Protein AF-A0A842MY62-F1 (afdb_monomer)

Secondary structure (DSSP, 8-state):
--HHHHHHHHHHHHHHHHHTT---HHHHHHHHHHHHHHHHHHHHHHHHHHHHHHSBPPHHHHHHHHHTT----TT-BHHHHHHHHHHHHHHHTT-

pLDDT: mean 88.16, std 9.69, range [46.19, 97.31]

Structure (mmCIF, N/CA/C/O backbone):
data_AF-A0A842MY62-F1
#
_entry.id   AF-A0A842MY62-F1
#
loop_
_atom_site.group_PDB
_atom_site.id
_atom_site.type_symbol
_atom_site.label_atom_id
_atom_site.label_alt_id
_atom_site.label_comp_id
_atom_site.label_asy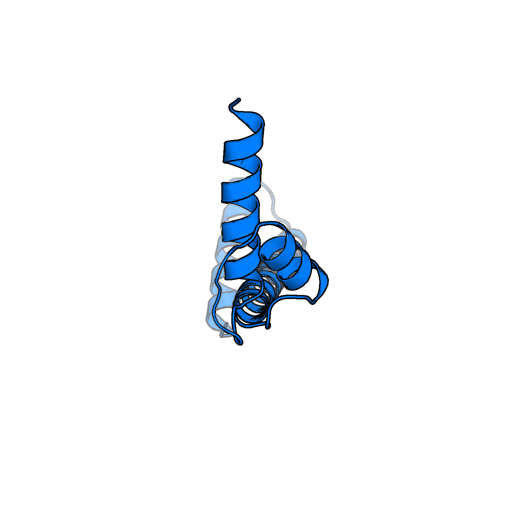m_id
_atom_site.label_entity_id
_atom_site.label_seq_id
_atom_site.pdbx_PDB_ins_code
_atom_site.Cartn_x
_atom_site.Cartn_y
_atom_site.Cartn_z
_atom_site.occupancy
_atom_site.B_iso_or_equiv
_atom_site.auth_seq_id
_atom_site.auth_comp_id
_atom_site.auth_asym_id
_atom_site.auth_atom_id
_atom_site.pdbx_PD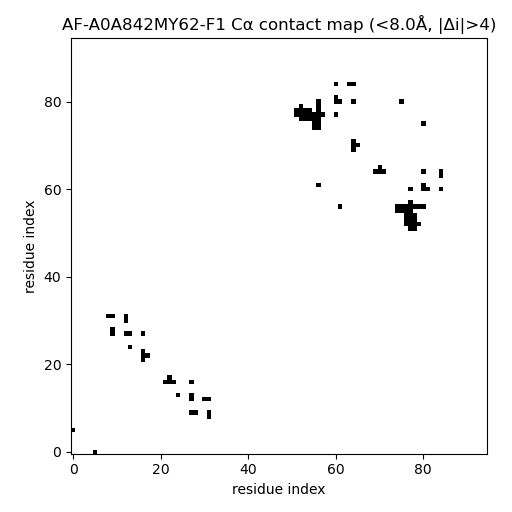B_model_num
ATOM 1 N N . MET A 1 1 ? 13.006 -9.261 0.052 1.00 69.69 1 MET A N 1
ATOM 2 C CA . MET A 1 1 ? 13.492 -9.715 -1.264 1.00 69.69 1 MET A CA 1
ATOM 3 C C . MET A 1 1 ? 14.990 -9.917 -1.212 1.00 69.69 1 MET A C 1
ATOM 5 O O . MET A 1 1 ? 15.672 -9.119 -0.571 1.00 69.69 1 MET A O 1
ATOM 9 N N . ARG A 1 2 ? 15.484 -10.959 -1.878 1.00 87.31 2 ARG A N 1
ATOM 10 C CA . ARG A 1 2 ? 16.924 -11.181 -2.075 1.00 87.31 2 ARG A CA 1
ATOM 11 C C . ARG A 1 2 ? 17.419 -10.417 -3.306 1.00 87.31 2 ARG A C 1
ATOM 13 O O . ARG A 1 2 ? 16.616 -9.971 -4.126 1.00 87.31 2 ARG A O 1
ATOM 20 N N . ILE A 1 3 ? 18.733 -10.243 -3.438 1.00 91.56 3 ILE A N 1
ATOM 21 C CA . ILE A 1 3 ? 19.328 -9.472 -4.542 1.00 91.56 3 ILE A CA 1
ATOM 22 C C . ILE A 1 3 ? 18.972 -10.057 -5.918 1.00 91.56 3 ILE A C 1
ATOM 24 O O . ILE A 1 3 ? 18.736 -9.309 -6.865 1.00 91.56 3 ILE A O 1
ATOM 28 N N . GLU A 1 4 ? 18.836 -11.378 -6.018 1.00 94.50 4 GLU A N 1
ATOM 29 C CA . GLU A 1 4 ? 18.498 -12.087 -7.254 1.00 94.50 4 GLU A CA 1
ATOM 30 C C . GLU A 1 4 ? 17.110 -11.695 -7.776 1.00 94.50 4 GLU A C 1
ATOM 32 O O . GLU A 1 4 ? 16.911 -11.561 -8.983 1.00 94.50 4 GLU A O 1
ATOM 37 N N . GLU A 1 5 ? 16.159 -11.450 -6.872 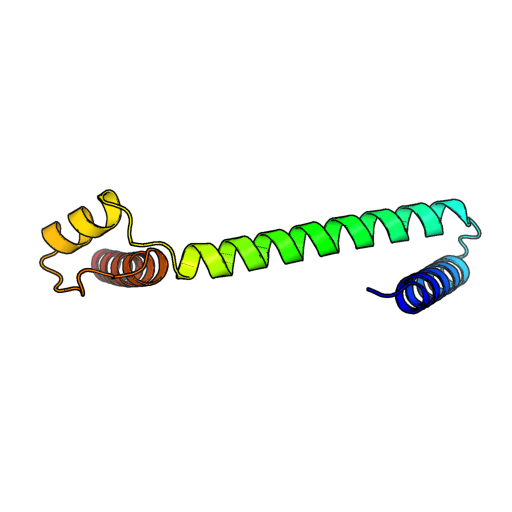1.00 92.62 5 GLU A N 1
ATOM 38 C CA . GLU A 1 5 ? 14.796 -11.046 -7.223 1.00 92.62 5 GLU A CA 1
ATOM 39 C C . GLU A 1 5 ? 14.780 -9.617 -7.781 1.00 92.62 5 GLU A C 1
ATOM 41 O O . GLU A 1 5 ? 14.105 -9.347 -8.772 1.00 92.62 5 GLU A O 1
ATOM 46 N N . TYR A 1 6 ? 15.584 -8.709 -7.216 1.00 91.94 6 TYR A N 1
ATOM 47 C CA . TYR A 1 6 ? 15.743 -7.354 -7.757 1.00 91.94 6 TYR A CA 1
ATOM 48 C C . TYR A 1 6 ? 16.368 -7.362 -9.154 1.00 91.94 6 TYR A C 1
ATOM 50 O O . TYR A 1 6 ? 15.917 -6.631 -10.035 1.00 91.94 6 TYR A O 1
ATOM 58 N N . VAL A 1 7 ? 17.377 -8.209 -9.374 1.00 94.56 7 VAL A N 1
ATOM 59 C CA . VAL A 1 7 ? 18.015 -8.365 -10.688 1.00 94.56 7 VAL A CA 1
ATOM 60 C C . VAL A 1 7 ? 17.033 -8.933 -11.714 1.00 94.56 7 VAL A C 1
ATOM 62 O O . VAL A 1 7 ? 17.008 -8.465 -12.852 1.00 94.56 7 VAL A O 1
ATOM 65 N N . ALA A 1 8 ? 16.202 -9.905 -11.329 1.00 95.75 8 ALA A N 1
ATOM 66 C CA . ALA A 1 8 ? 15.177 -10.462 -12.209 1.00 95.75 8 ALA A CA 1
ATOM 67 C C . ALA A 1 8 ? 14.139 -9.405 -12.623 1.00 95.75 8 ALA A C 1
ATOM 69 O O . ALA A 1 8 ? 13.872 -9.246 -13.814 1.00 95.75 8 ALA A O 1
ATOM 70 N N . VAL A 1 9 ? 13.625 -8.624 -11.665 1.00 95.50 9 VAL A N 1
ATOM 71 C CA . VAL A 1 9 ? 12.676 -7.531 -11.946 1.00 95.50 9 VAL A CA 1
ATOM 72 C C . VAL A 1 9 ? 13.316 -6.471 -12.844 1.00 95.50 9 VAL A C 1
ATOM 74 O O . VAL A 1 9 ? 12.708 -6.042 -13.821 1.00 95.50 9 VAL A O 1
ATOM 77 N N . TYR A 1 10 ? 14.566 -6.087 -12.578 1.00 95.25 10 TYR A N 1
ATOM 78 C CA . TYR A 1 10 ? 15.296 -5.133 -13.415 1.00 95.25 10 TYR A CA 1
ATOM 79 C C . TYR A 1 10 ? 15.431 -5.607 -14.871 1.00 95.25 10 TYR A C 1
ATOM 81 O O . TYR A 1 10 ? 15.182 -4.834 -15.797 1.00 95.25 10 TYR A O 1
ATOM 89 N N . ARG A 1 11 ? 15.767 -6.887 -15.089 1.00 95.25 11 ARG A N 1
ATOM 90 C CA . ARG A 1 11 ? 15.829 -7.482 -16.437 1.00 95.25 11 ARG A CA 1
ATOM 91 C C . ARG A 1 11 ? 14.476 -7.420 -17.140 1.00 95.25 11 ARG A C 1
ATOM 93 O O . ARG A 1 11 ? 14.413 -7.002 -18.291 1.00 95.25 11 ARG A O 1
ATOM 100 N N . GLN A 1 12 ? 13.398 -7.750 -16.433 1.00 96.69 12 GLN A N 1
ATOM 101 C CA . GLN A 1 12 ? 12.045 -7.687 -16.983 1.00 96.69 12 GLN A CA 1
ATOM 102 C C . GLN A 1 12 ? 11.639 -6.256 -17.376 1.00 96.69 12 GLN A C 1
ATOM 104 O O . GLN A 1 12 ? 11.030 -6.054 -18.430 1.00 96.69 12 GLN A O 1
ATOM 109 N N . ILE A 1 13 ? 12.001 -5.253 -16.569 1.00 96.75 13 ILE A N 1
ATOM 110 C CA . ILE A 1 13 ? 11.768 -3.839 -16.896 1.00 96.75 13 ILE A CA 1
ATOM 111 C C . ILE A 1 13 ? 12.534 -3.460 -18.165 1.00 96.75 13 ILE A C 1
ATOM 113 O O . ILE A 1 13 ? 11.941 -2.901 -19.086 1.00 96.75 13 ILE A O 1
ATOM 117 N N . LEU A 1 14 ? 13.825 -3.800 -18.243 1.00 95.62 14 LEU A N 1
ATOM 118 C CA . LEU A 1 14 ? 14.647 -3.514 -19.420 1.00 95.62 14 LEU A CA 1
ATOM 119 C C . LEU A 1 14 ? 14.061 -4.129 -20.691 1.00 95.62 14 LEU A C 1
ATOM 121 O O . LEU A 1 14 ? 13.931 -3.434 -21.695 1.00 95.62 14 LEU A O 1
ATOM 125 N N . GLU A 1 15 ? 13.667 -5.400 -20.651 1.00 95.44 15 GLU A N 1
ATOM 126 C CA . GLU A 1 15 ? 13.036 -6.064 -21.794 1.00 95.44 15 GLU A CA 1
ATOM 127 C C . GLU A 1 15 ? 11.730 -5.378 -22.206 1.00 95.44 15 GLU A C 1
ATOM 129 O O . GLU A 1 15 ? 11.450 -5.231 -23.396 1.00 95.44 15 GLU A O 1
ATOM 134 N N . THR A 1 16 ? 10.931 -4.936 -21.234 1.00 97.31 16 THR A N 1
ATOM 135 C CA . THR A 1 16 ? 9.656 -4.253 -21.490 1.00 97.31 16 THR A CA 1
ATOM 136 C C . THR A 1 16 ? 9.880 -2.902 -22.167 1.00 97.31 16 THR A C 1
ATOM 138 O O . THR A 1 16 ? 9.243 -2.606 -23.178 1.00 97.31 16 THR A O 1
ATOM 141 N N . LEU A 1 17 ? 10.830 -2.110 -21.664 1.00 96.19 17 LEU A N 1
ATOM 142 C CA . LEU A 1 17 ? 11.214 -0.834 -22.269 1.00 96.19 17 LEU A CA 1
ATOM 143 C C . LEU A 1 17 ? 11.763 -1.027 -23.685 1.00 96.19 17 LEU A C 1
ATOM 145 O O . LEU A 1 17 ? 11.346 -0.326 -24.606 1.00 96.19 17 LEU A O 1
ATOM 149 N N . GLN A 1 18 ? 12.625 -2.028 -23.887 1.00 94.75 18 GLN A N 1
ATOM 150 C CA . GLN A 1 18 ? 13.182 -2.343 -25.203 1.00 94.75 18 GLN A CA 1
ATOM 151 C C . GLN A 1 18 ? 12.096 -2.696 -26.224 1.00 94.75 18 GLN A C 1
ATOM 153 O O . GLN A 1 18 ? 12.152 -2.209 -27.354 1.00 94.75 18 GLN A O 1
ATOM 158 N N . ARG A 1 19 ? 11.088 -3.492 -25.837 1.00 96.25 19 ARG A N 1
ATOM 159 C CA . ARG A 1 19 ? 9.928 -3.801 -26.697 1.00 96.25 19 ARG A CA 1
ATOM 160 C C . ARG A 1 19 ? 9.098 -2.559 -27.024 1.00 96.25 19 ARG A C 1
ATOM 162 O O . ARG A 1 19 ? 8.545 -2.479 -28.114 1.00 96.25 19 ARG A O 1
ATOM 169 N N . ALA A 1 20 ? 9.051 -1.587 -26.116 1.00 95.88 20 ALA A N 1
ATOM 170 C CA . ALA A 1 20 ? 8.414 -0.289 -26.335 1.00 95.88 20 ALA A CA 1
ATOM 171 C C . ALA A 1 20 ? 9.283 0.699 -27.144 1.00 95.88 20 ALA A C 1
ATOM 173 O O . ALA A 1 20 ? 8.895 1.849 -27.328 1.00 95.88 20 ALA A O 1
ATOM 174 N N . GLY A 1 21 ? 10.464 0.282 -27.620 1.00 95.88 21 GLY A N 1
ATOM 175 C CA . GLY A 1 21 ? 11.396 1.146 -28.350 1.00 95.88 21 GLY A CA 1
ATOM 176 C C . GLY A 1 21 ? 12.188 2.112 -27.462 1.00 95.88 21 GLY A C 1
ATOM 177 O O . GLY A 1 21 ? 12.935 2.941 -27.975 1.00 95.88 21 GLY A O 1
ATOM 178 N N . ILE A 1 22 ? 12.072 1.994 -26.138 1.00 93.94 22 ILE A N 1
ATOM 179 C CA . ILE A 1 22 ? 12.763 2.837 -25.163 1.00 93.94 22 ILE A CA 1
ATOM 180 C C . ILE A 1 22 ? 14.070 2.147 -24.771 1.00 93.94 22 ILE A C 1
ATOM 182 O O . ILE A 1 22 ? 14.079 1.052 -24.209 1.00 93.94 22 ILE A O 1
ATOM 186 N N . ARG A 1 23 ? 15.201 2.790 -25.064 1.00 88.56 23 ARG A N 1
ATOM 187 C CA . ARG A 1 23 ? 16.543 2.286 -24.728 1.00 88.56 23 ARG A CA 1
ATOM 188 C C . ARG A 1 23 ? 17.227 3.212 -23.735 1.00 88.56 23 ARG A C 1
ATOM 190 O O . ARG A 1 23 ? 18.257 3.802 -24.036 1.00 88.56 23 ARG A O 1
ATOM 197 N N . ASP A 1 24 ? 16.620 3.323 -22.562 1.00 88.50 24 ASP A N 1
ATOM 198 C CA . ASP A 1 24 ? 17.130 4.133 -21.464 1.00 88.50 24 ASP A CA 1
ATOM 199 C C . ASP A 1 24 ? 17.287 3.277 -20.191 1.00 88.50 24 ASP A C 1
ATOM 201 O O . ASP A 1 24 ? 16.292 2.933 -19.543 1.00 88.50 24 ASP A O 1
ATOM 205 N N . PRO A 1 25 ? 18.524 2.892 -19.829 1.00 86.56 25 PRO A N 1
ATOM 206 C CA . PRO A 1 25 ? 18.801 2.177 -18.585 1.00 86.56 25 PRO A CA 1
ATOM 207 C C . PRO A 1 25 ? 18.425 2.972 -17.327 1.00 86.56 25 PRO A C 1
ATOM 209 O O . PRO A 1 25 ? 18.103 2.372 -16.300 1.00 86.56 25 PRO A O 1
ATOM 212 N N . GLU A 1 26 ? 18.431 4.305 -17.392 1.00 93.00 26 GLU A N 1
ATOM 213 C CA . GLU A 1 26 ? 18.076 5.150 -16.254 1.00 93.00 26 GLU A CA 1
ATOM 214 C C . GLU A 1 26 ? 16.572 5.082 -15.975 1.00 93.00 26 GLU A C 1
ATOM 216 O O . GLU A 1 26 ? 16.163 4.916 -14.823 1.00 93.00 26 GLU A 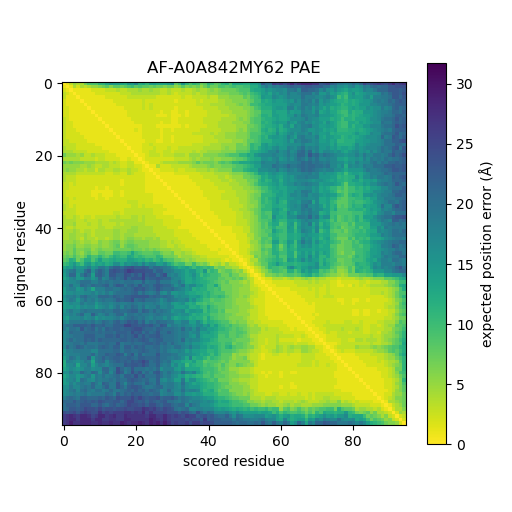O 1
ATOM 221 N N . ALA A 1 27 ? 15.744 5.060 -17.024 1.00 92.94 27 ALA A N 1
ATOM 222 C CA . ALA A 1 27 ? 14.315 4.784 -16.897 1.00 92.94 27 ALA A CA 1
ATOM 223 C C . ALA A 1 27 ? 14.054 3.437 -16.198 1.00 92.94 27 ALA A C 1
ATOM 225 O O . ALA A 1 27 ? 13.194 3.350 -15.320 1.00 92.94 27 ALA A O 1
ATOM 226 N N . ALA A 1 28 ? 14.834 2.394 -16.510 1.00 92.94 28 ALA A N 1
ATOM 227 C CA . ALA A 1 28 ? 14.701 1.096 -15.846 1.00 92.94 28 ALA A CA 1
ATOM 228 C C . ALA A 1 28 ? 15.038 1.161 -14.347 1.00 92.94 28 ALA A C 1
ATOM 230 O O . ALA A 1 28 ? 14.337 0.565 -13.523 1.00 92.94 28 ALA A O 1
ATOM 231 N N . ARG A 1 29 ? 16.085 1.913 -13.980 1.00 94.56 29 ARG A N 1
ATOM 232 C CA . ARG A 1 29 ? 16.475 2.146 -12.582 1.00 94.56 29 ARG A CA 1
ATOM 233 C C . ARG A 1 29 ? 15.376 2.875 -11.809 1.00 94.56 29 ARG A C 1
ATOM 235 O O . ARG A 1 29 ? 15.050 2.459 -10.697 1.00 94.56 29 ARG A O 1
ATOM 242 N N . VAL A 1 30 ? 14.799 3.927 -12.390 1.00 97.12 30 VAL A N 1
ATOM 243 C CA . VAL A 1 30 ? 13.715 4.711 -11.775 1.00 97.12 30 VAL A CA 1
ATOM 244 C C . VAL A 1 30 ? 12.472 3.848 -11.566 1.00 97.12 30 VAL A C 1
ATOM 246 O O . VAL A 1 30 ? 11.953 3.794 -10.455 1.00 97.12 30 VAL A O 1
ATOM 249 N N . ILE A 1 31 ? 12.042 3.095 -12.583 1.00 96.38 31 ILE A N 1
ATOM 250 C CA . ILE A 1 31 ? 10.882 2.197 -12.467 1.00 96.38 31 ILE A CA 1
ATOM 251 C C . ILE A 1 31 ? 11.101 1.165 -11.355 1.00 96.38 31 ILE A C 1
ATOM 253 O O . ILE A 1 31 ? 10.210 0.944 -10.537 1.00 96.38 31 ILE A O 1
ATOM 257 N N . LEU A 1 32 ? 12.295 0.567 -11.269 1.00 95.44 32 LEU A N 1
ATOM 258 C CA . LEU A 1 32 ? 12.612 -0.383 -10.200 1.00 95.44 32 LEU A CA 1
ATOM 259 C C . LEU A 1 32 ? 12.513 0.261 -8.807 1.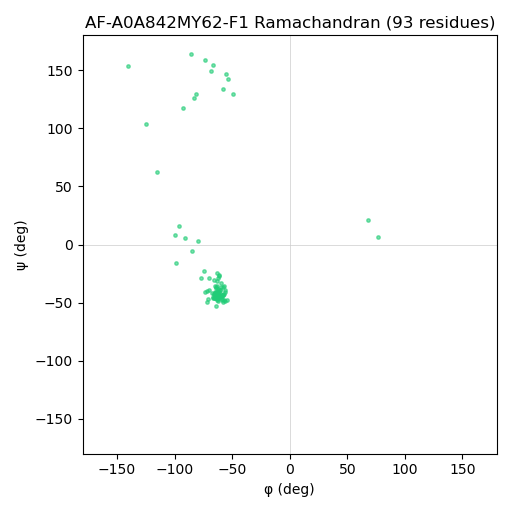00 95.44 32 LEU A C 1
ATOM 261 O O . LEU A 1 32 ? 12.039 -0.373 -7.861 1.00 95.44 32 LEU A O 1
ATOM 265 N N . GLN A 1 33 ? 12.957 1.512 -8.668 1.00 95.00 33 GLN A N 1
ATOM 266 C CA . GLN A 1 33 ? 12.864 2.251 -7.410 1.00 95.00 33 GLN A CA 1
ATOM 267 C C . GLN A 1 33 ? 11.416 2.546 -7.019 1.00 95.00 33 GLN A C 1
ATOM 269 O O . GLN A 1 33 ? 11.069 2.327 -5.856 1.00 95.00 33 GLN A O 1
ATOM 274 N N . GLU A 1 34 ? 10.583 2.995 -7.959 1.00 96.50 34 GLU A N 1
ATOM 275 C CA . GLU A 1 34 ? 9.163 3.265 -7.708 1.00 96.50 34 GLU A CA 1
ATOM 276 C C . GLU A 1 34 ? 8.404 1.983 -7.351 1.00 96.50 34 GLU A C 1
ATOM 278 O O . GLU A 1 34 ? 7.766 1.938 -6.303 1.00 96.50 34 GLU A O 1
ATOM 283 N N . LEU A 1 35 ? 8.601 0.884 -8.091 1.00 94.38 35 LEU A N 1
ATOM 284 C CA . LEU A 1 35 ? 8.029 -0.423 -7.731 1.00 94.38 35 LEU A CA 1
ATOM 285 C C . LEU A 1 35 ? 8.449 -0.866 -6.321 1.00 94.38 35 LEU A C 1
ATOM 287 O O . LEU A 1 35 ? 7.652 -1.410 -5.554 1.00 94.38 35 LEU A O 1
ATOM 291 N N . GLY A 1 36 ? 9.705 -0.611 -5.946 1.00 92.31 36 GLY A N 1
ATOM 292 C CA . GLY A 1 36 ? 10.197 -0.874 -4.598 1.00 92.31 36 GLY A CA 1
ATOM 293 C C . GLY A 1 36 ? 9.526 -0.013 -3.520 1.00 92.31 36 GLY A C 1
ATOM 294 O O . GLY A 1 36 ? 9.322 -0.498 -2.405 1.00 92.31 36 GLY A O 1
ATOM 295 N N . LYS A 1 37 ? 9.191 1.249 -3.820 1.00 92.56 37 LYS A N 1
ATOM 296 C CA . LYS A 1 37 ? 8.452 2.143 -2.913 1.00 92.56 37 LYS A CA 1
ATOM 297 C C . LYS A 1 37 ? 7.000 1.703 -2.773 1.00 92.56 37 LYS A C 1
ATOM 299 O O . LYS A 1 37 ? 6.548 1.564 -1.639 1.00 92.56 37 LYS A O 1
ATOM 304 N N . ASP A 1 38 ? 6.329 1.415 -3.882 1.00 92.81 38 ASP A N 1
ATOM 305 C CA . ASP A 1 38 ? 4.935 0.970 -3.901 1.00 92.81 38 ASP A CA 1
ATOM 306 C C . ASP A 1 38 ? 4.762 -0.320 -3.106 1.00 92.81 38 ASP A C 1
ATOM 308 O O . ASP A 1 38 ? 3.897 -0.407 -2.235 1.00 92.81 38 ASP A O 1
ATOM 312 N N . ARG A 1 39 ? 5.662 -1.290 -3.310 1.00 90.31 39 ARG A N 1
ATOM 313 C CA . ARG A 1 39 ? 5.668 -2.541 -2.544 1.00 90.31 39 ARG A CA 1
ATOM 314 C C . ARG A 1 39 ? 5.754 -2.289 -1.040 1.00 90.31 39 ARG A C 1
ATOM 316 O O . ARG A 1 39 ? 4.947 -2.823 -0.291 1.00 90.31 39 ARG A O 1
ATOM 323 N N . ARG A 1 40 ? 6.689 -1.440 -0.594 1.00 89.81 40 ARG A N 1
ATOM 324 C CA . ARG A 1 40 ? 6.821 -1.092 0.833 1.00 89.81 40 ARG A CA 1
ATOM 325 C C . ARG A 1 40 ? 5.595 -0.356 1.363 1.00 89.81 40 ARG A C 1
ATOM 327 O O . ARG A 1 40 ? 5.216 -0.557 2.512 1.00 89.81 40 ARG A O 1
ATOM 334 N N . ALA A 1 41 ? 4.989 0.511 0.556 1.00 91.56 41 ALA A N 1
ATOM 335 C CA . ALA A 1 41 ? 3.777 1.219 0.943 1.00 91.56 41 ALA A CA 1
ATOM 336 C C . ALA A 1 41 ? 2.603 0.247 1.142 1.00 91.56 41 ALA A C 1
ATOM 338 O O . ALA A 1 41 ? 1.871 0.386 2.124 1.00 91.56 41 ALA A O 1
ATOM 339 N N . ILE A 1 42 ? 2.469 -0.748 0.258 1.00 89.81 42 ILE A N 1
ATOM 340 C CA . ILE A 1 42 ? 1.477 -1.824 0.358 1.00 89.81 42 ILE A CA 1
ATOM 341 C C . ILE A 1 42 ? 1.745 -2.679 1.597 1.00 89.81 42 ILE A C 1
ATOM 343 O O . ILE A 1 42 ? 0.854 -2.798 2.431 1.00 89.81 42 ILE A O 1
ATOM 347 N N . GLU A 1 43 ? 2.968 -3.187 1.776 1.00 89.31 43 GLU A N 1
ATOM 348 C CA . GLU A 1 43 ? 3.361 -3.985 2.950 1.00 89.31 43 GLU A CA 1
ATOM 349 C C . GLU A 1 43 ? 3.054 -3.225 4.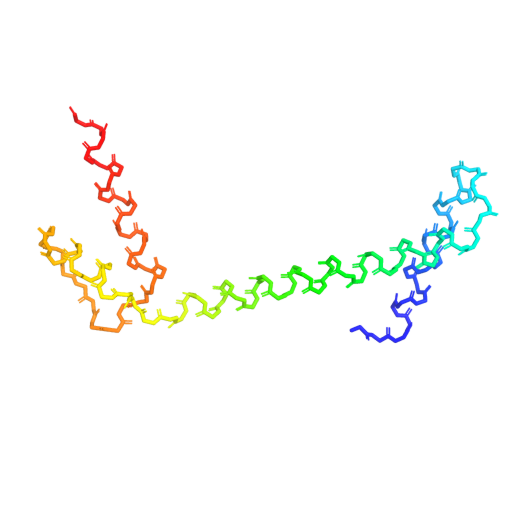255 1.00 89.31 43 GLU A C 1
ATOM 351 O O . GLU A 1 43 ? 2.375 -3.735 5.143 1.00 89.31 43 GLU A O 1
ATOM 356 N N . ALA A 1 44 ? 3.438 -1.948 4.345 1.00 84.50 44 ALA A N 1
ATOM 357 C CA . ALA A 1 44 ? 3.155 -1.119 5.514 1.00 84.50 44 ALA A CA 1
ATOM 358 C C . ALA A 1 44 ? 1.654 -0.840 5.715 1.00 84.50 44 ALA A C 1
ATOM 360 O O . ALA A 1 44 ? 1.214 -0.594 6.841 1.00 84.50 44 ALA A O 1
ATOM 361 N N . ALA A 1 45 ? 0.863 -0.785 4.641 1.00 85.19 45 ALA A N 1
ATOM 362 C CA . ALA A 1 45 ? -0.586 -0.639 4.727 1.00 85.19 45 ALA A CA 1
ATOM 363 C C . ALA A 1 45 ? -1.248 -1.943 5.193 1.00 85.19 45 ALA A C 1
ATOM 365 O O . ALA A 1 45 ? -2.142 -1.895 6.037 1.00 85.19 45 ALA A O 1
ATOM 366 N N . GLU A 1 46 ? -0.783 -3.094 4.709 1.00 83.31 46 GLU A N 1
ATOM 367 C CA . GLU A 1 46 ? -1.231 -4.412 5.156 1.00 83.31 46 GLU A CA 1
ATOM 368 C C . GLU A 1 46 ? -0.877 -4.658 6.620 1.00 83.31 46 GLU A C 1
ATOM 370 O O . GLU A 1 46 ? -1.753 -5.041 7.391 1.00 83.31 46 GLU A O 1
ATOM 375 N N . GLU A 1 47 ? 0.347 -4.344 7.047 1.00 82.75 47 GLU A N 1
ATOM 376 C CA . GLU A 1 47 ? 0.745 -4.413 8.455 1.00 82.75 47 GLU A CA 1
ATOM 377 C C . GLU A 1 47 ? -0.134 -3.525 9.338 1.00 82.75 47 GLU A C 1
ATOM 379 O O . GLU A 1 47 ? -0.578 -3.950 10.403 1.00 82.75 47 GLU A O 1
ATOM 384 N N . ARG A 1 48 ? -0.428 -2.293 8.899 1.00 79.38 48 ARG A N 1
ATOM 385 C CA . ARG A 1 48 ? -1.355 -1.401 9.612 1.00 79.38 48 ARG A CA 1
ATOM 386 C C . ARG A 1 48 ? -2.774 -1.955 9.642 1.00 79.38 48 ARG A C 1
ATOM 388 O O . ARG A 1 48 ? -3.449 -1.797 10.653 1.00 79.38 48 ARG A O 1
ATOM 395 N N . ARG A 1 49 ? -3.231 -2.606 8.571 1.00 74.56 49 ARG A N 1
ATOM 396 C CA . ARG A 1 49 ? -4.543 -3.260 8.523 1.00 74.56 49 ARG A CA 1
ATOM 397 C C . ARG A 1 49 ? -4.605 -4.425 9.509 1.00 74.56 49 ARG A C 1
ATOM 399 O O . ARG A 1 49 ? -5.565 -4.500 10.264 1.00 74.56 49 ARG A O 1
ATOM 406 N N . LEU A 1 50 ? -3.580 -5.276 9.538 1.00 73.94 50 LEU A N 1
ATOM 407 C CA . LEU A 1 50 ? -3.474 -6.421 10.447 1.00 73.94 50 LEU A CA 1
ATOM 408 C C . LEU A 1 50 ? -3.348 -5.980 11.915 1.00 73.94 50 LEU A C 1
ATOM 410 O O . LEU A 1 50 ? -4.051 -6.487 12.784 1.00 73.94 50 LEU A O 1
ATOM 414 N N . LYS A 1 51 ? -2.538 -4.959 12.207 1.00 69.31 51 LYS A N 1
ATOM 415 C CA . LYS A 1 51 ? -2.468 -4.385 13.561 1.00 69.31 51 LYS A CA 1
ATOM 416 C C . LYS A 1 51 ? -3.777 -3.705 13.955 1.00 69.31 51 LYS A C 1
ATOM 418 O O . LYS A 1 51 ? -4.277 -3.915 15.052 1.00 69.31 51 LYS A O 1
ATOM 423 N N . GLY A 1 52 ? -4.388 -2.953 13.041 1.00 61.91 52 GLY A N 1
ATOM 424 C CA . GLY A 1 52 ? -5.686 -2.313 13.254 1.00 61.91 52 GLY A CA 1
ATOM 425 C C . GLY A 1 52 ? -6.838 -3.302 13.471 1.00 61.91 52 GLY A C 1
ATOM 426 O O . GLY A 1 52 ? -7.821 -2.935 14.113 1.00 61.91 52 GLY A O 1
ATOM 427 N N . THR A 1 53 ? -6.719 -4.545 12.980 1.00 63.34 53 THR A N 1
ATOM 428 C CA . THR A 1 53 ? -7.666 -5.631 13.282 1.00 63.34 53 THR A CA 1
ATOM 429 C C . THR A 1 53 ? -7.515 -6.208 14.684 1.00 63.34 53 THR A C 1
ATOM 431 O O . THR A 1 53 ? -8.493 -6.735 15.202 1.00 63.34 53 THR A O 1
ATOM 434 N N . GLU A 1 54 ? -6.349 -6.071 15.314 1.00 70.69 54 GLU A N 1
ATOM 435 C CA . GLU A 1 54 ? -6.090 -6.554 16.678 1.00 70.69 54 GLU A CA 1
ATOM 436 C C . GLU A 1 54 ? -6.211 -5.449 17.738 1.00 70.69 54 GLU A C 1
ATOM 438 O O . GLU A 1 54 ? -6.344 -5.740 18.926 1.00 70.69 54 GLU A O 1
ATOM 443 N N . GLU A 1 55 ? -6.204 -4.173 17.334 1.00 82.81 55 GLU A N 1
ATOM 444 C CA . GLU A 1 55 ? -6.406 -3.055 18.255 1.00 82.81 55 GLU A CA 1
ATOM 445 C C . GLU A 1 55 ? -7.756 -3.180 18.983 1.00 82.81 55 GLU A C 1
ATOM 447 O O . GLU A 1 55 ? -8.788 -3.378 18.329 1.00 82.81 55 GLU A O 1
ATOM 452 N N . PRO A 1 56 ? -7.802 -2.988 20.314 1.00 88.19 56 PRO A N 1
ATOM 453 C CA . PRO A 1 56 ? -9.057 -2.894 21.044 1.00 88.19 56 PRO A CA 1
ATOM 454 C C . PRO A 1 56 ? -9.950 -1.797 20.465 1.00 88.19 56 PRO A C 1
ATOM 456 O O . PRO A 1 56 ? -9.473 -0.745 20.026 1.00 88.19 56 PRO A O 1
ATOM 459 N N . ALA A 1 57 ? -11.264 -2.004 20.511 1.00 90.38 57 ALA A N 1
ATOM 460 C CA . ALA A 1 57 ? -12.213 -1.001 20.060 1.00 90.38 57 ALA A CA 1
ATOM 461 C C . ALA A 1 57 ? -11.972 0.340 20.759 1.00 90.38 57 ALA A C 1
ATOM 463 O O . ALA A 1 57 ? -11.659 0.418 21.950 1.00 90.38 57 ALA A O 1
ATOM 464 N N . THR A 1 58 ? -12.137 1.426 20.017 1.00 89.62 58 THR A N 1
ATOM 465 C CA . THR A 1 58 ? -12.050 2.769 20.591 1.00 89.62 58 THR A CA 1
ATOM 466 C C . THR A 1 58 ? -13.210 3.005 21.560 1.00 89.62 58 THR A C 1
ATOM 468 O O . THR A 1 58 ? -14.293 2.429 21.424 1.00 89.62 58 THR A O 1
ATOM 471 N N . GLU A 1 59 ? -13.026 3.909 22.524 1.00 91.00 59 GLU A N 1
ATOM 472 C CA . GLU A 1 59 ? -14.086 4.274 23.473 1.00 91.00 59 GLU A CA 1
ATOM 473 C C . GLU A 1 59 ? -15.344 4.795 22.759 1.00 91.00 59 GLU A C 1
ATOM 475 O O . GLU A 1 59 ? -16.464 4.472 23.149 1.00 91.00 59 GLU A O 1
ATOM 480 N N . ARG A 1 60 ? -15.170 5.538 21.657 1.00 92.25 60 ARG A N 1
ATOM 481 C CA . ARG A 1 60 ? -16.278 6.030 20.828 1.00 92.25 60 ARG A CA 1
ATOM 482 C C . ARG A 1 60 ? -17.087 4.888 20.208 1.00 92.25 60 ARG A C 1
ATOM 484 O O . ARG A 1 60 ? -18.313 4.969 20.196 1.00 92.25 60 ARG A O 1
ATOM 491 N N . GLN A 1 61 ? -16.423 3.843 19.710 1.00 91.62 61 GLN A N 1
ATOM 492 C CA . GLN A 1 61 ? -17.095 2.666 19.152 1.00 91.62 61 GLN A CA 1
ATOM 493 C C . GLN A 1 61 ? -17.844 1.888 20.241 1.00 91.62 61 GLN A C 1
ATOM 495 O O . GLN A 1 61 ? -19.022 1.598 20.055 1.00 91.62 61 GLN A O 1
ATOM 500 N N . ARG A 1 62 ? -17.216 1.632 21.402 1.00 92.06 62 ARG A N 1
ATOM 501 C CA . ARG A 1 62 ? -17.881 0.968 22.542 1.00 92.06 62 ARG A CA 1
ATOM 502 C C . ARG A 1 62 ? -19.119 1.732 23.010 1.00 92.06 62 ARG A C 1
ATOM 504 O O . ARG A 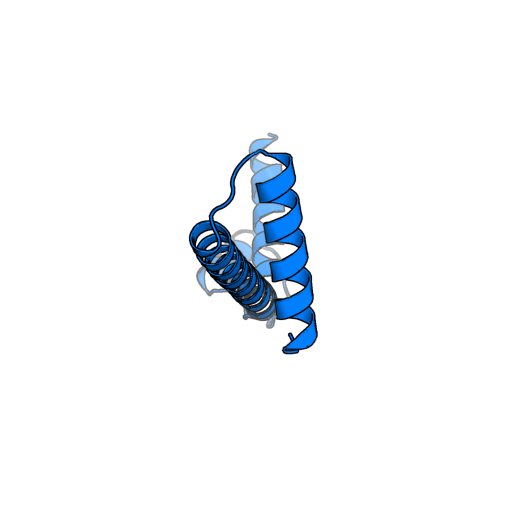1 62 ? -20.202 1.161 23.048 1.00 92.06 62 ARG A O 1
ATOM 511 N N . LYS A 1 63 ? -18.995 3.046 23.233 1.00 94.12 63 LYS A N 1
ATOM 512 C CA . LYS A 1 63 ? -20.128 3.904 23.621 1.00 94.12 63 LYS A CA 1
ATOM 513 C C . LYS A 1 63 ? -21.250 3.896 22.587 1.00 94.12 63 LYS A C 1
ATOM 515 O O . LYS A 1 63 ? -22.418 3.979 22.954 1.00 94.12 63 LYS A O 1
ATOM 520 N N . PHE A 1 64 ? -20.930 3.833 21.294 1.00 93.81 64 PHE A N 1
ATOM 521 C CA . PHE A 1 64 ? -21.956 3.726 20.258 1.00 93.81 64 PHE A CA 1
ATOM 522 C C . PHE A 1 64 ? -22.719 2.399 20.359 1.00 93.81 64 PHE A C 1
ATOM 524 O O . PHE A 1 64 ? -23.948 2.404 20.305 1.00 93.81 64 PHE A O 1
ATOM 531 N N . LEU A 1 65 ? -22.004 1.282 20.532 1.00 92.94 65 LEU A N 1
ATOM 532 C CA . LEU A 1 65 ? -22.602 -0.046 20.684 1.00 92.94 65 LEU A CA 1
ATOM 533 C C . LEU A 1 65 ? -23.467 -0.140 21.951 1.00 92.94 65 LEU A C 1
ATOM 535 O O . LEU A 1 65 ? -24.607 -0.594 21.871 1.00 92.94 65 LEU A O 1
ATOM 539 N N . GLU A 1 66 ? -22.980 0.383 23.079 1.00 93.44 66 GLU A N 1
ATOM 540 C CA . GLU A 1 66 ? -23.721 0.469 24.348 1.00 93.44 66 GLU A CA 1
ATOM 541 C C . GLU A 1 66 ? -25.014 1.277 24.196 1.00 93.44 66 GLU A C 1
ATOM 543 O O . GLU A 1 66 ? -26.084 0.822 24.593 1.00 93.44 66 GLU A O 1
ATOM 548 N N . ARG A 1 67 ? -24.952 2.450 23.547 1.00 92.88 67 ARG A N 1
ATOM 549 C CA . ARG A 1 67 ? -26.139 3.285 23.272 1.00 92.88 67 ARG A CA 1
ATOM 550 C C . ARG A 1 67 ? -27.172 2.586 22.393 1.00 92.88 67 ARG A C 1
ATOM 552 O O . ARG A 1 67 ? -28.346 2.936 22.446 1.00 92.88 67 ARG A O 1
ATOM 559 N N . ARG A 1 68 ? -26.742 1.641 21.558 1.00 90.31 68 ARG A N 1
ATOM 560 C CA . ARG A 1 68 ? -27.618 0.814 20.718 1.00 90.31 68 ARG A CA 1
ATOM 561 C C . ARG A 1 68 ? -28.041 -0.488 21.408 1.00 90.31 68 ARG A C 1
ATOM 563 O O . ARG A 1 68 ? -28.703 -1.298 20.769 1.00 90.31 68 ARG A O 1
ATOM 570 N N . GLY A 1 69 ? -27.686 -0.682 22.682 1.00 91.56 69 GLY A N 1
ATOM 571 C CA . GLY A 1 69 ? -28.046 -1.863 23.467 1.00 91.56 69 GLY A CA 1
ATOM 572 C C . GLY A 1 69 ? -27.378 -3.151 22.986 1.00 91.56 69 GLY A C 1
ATOM 573 O O . GLY A 1 69 ? -27.891 -4.236 23.248 1.00 91.56 69 GLY A O 1
ATOM 574 N N . VAL A 1 70 ? -26.268 -3.055 22.250 1.00 91.88 70 VAL A N 1
ATOM 575 C CA . VAL A 1 70 ? -25.568 -4.233 21.731 1.00 91.88 70 VAL A CA 1
ATOM 576 C C . VAL A 1 70 ? -24.674 -4.828 22.808 1.00 91.88 70 VAL A C 1
ATOM 578 O O . VAL A 1 70 ? -23.855 -4.128 23.398 1.00 91.88 70 VAL A O 1
ATOM 581 N N . VAL A 1 71 ? -24.796 -6.137 23.020 1.00 90.75 71 VAL A N 1
ATOM 582 C CA . VAL A 1 71 ? -23.889 -6.913 23.871 1.00 90.75 71 VAL A CA 1
ATOM 583 C C . VAL A 1 71 ? -22.659 -7.301 23.054 1.00 90.75 71 VAL A C 1
ATOM 585 O O . VAL A 1 71 ? -22.783 -7.880 21.976 1.00 90.75 71 VAL A O 1
ATOM 588 N N . PHE A 1 72 ? -21.470 -6.983 23.558 1.00 88.69 72 PHE A N 1
ATOM 589 C CA . PHE A 1 72 ? -20.195 -7.295 22.912 1.00 88.69 72 PHE A CA 1
ATOM 590 C C . PHE A 1 72 ? -19.148 -7.724 23.952 1.00 88.69 72 PHE A C 1
ATOM 592 O O . PHE A 1 72 ? -19.252 -7.338 25.120 1.00 88.69 72 PHE A O 1
ATOM 599 N N . PRO A 1 73 ? -18.143 -8.527 23.559 1.00 87.69 73 PRO A N 1
ATOM 600 C CA . PRO A 1 73 ? -17.089 -8.956 24.470 1.00 87.69 73 PRO A CA 1
ATOM 601 C C . PRO A 1 73 ? -16.183 -7.779 24.870 1.00 87.69 73 PRO A C 1
ATOM 603 O O . PRO A 1 73 ? -15.996 -6.827 24.111 1.00 87.69 73 PRO A O 1
ATOM 606 N N . ARG A 1 74 ? -15.621 -7.819 26.086 1.00 84.31 74 ARG A N 1
ATOM 607 C CA . ARG A 1 74 ? -14.860 -6.694 26.672 1.00 84.31 74 ARG A CA 1
ATOM 608 C C . ARG A 1 74 ? -13.600 -6.337 25.870 1.00 84.31 74 ARG A C 1
ATOM 610 O O . ARG A 1 74 ? -13.177 -5.183 25.874 1.00 84.31 74 ARG A O 1
ATOM 617 N N . ASP A 1 75 ? -13.030 -7.322 25.196 1.00 88.19 75 ASP A N 1
ATOM 618 C CA . ASP A 1 75 ? -11.842 -7.268 24.347 1.00 88.19 75 ASP A CA 1
ATOM 619 C C . ASP A 1 75 ? -12.175 -7.112 22.854 1.00 88.19 75 ASP A C 1
ATOM 621 O O . ASP A 1 75 ? -11.303 -7.311 22.012 1.00 88.19 75 ASP A O 1
ATOM 625 N N . ILE A 1 76 ? -13.414 -6.725 22.512 1.00 90.06 76 ILE A N 1
ATOM 626 C CA . ILE A 1 76 ? -13.815 -6.506 21.120 1.00 90.06 76 ILE A CA 1
ATOM 627 C C . ILE A 1 76 ? -12.803 -5.619 20.385 1.00 90.06 76 ILE A C 1
ATOM 629 O O . ILE A 1 76 ? -12.450 -4.526 20.844 1.00 90.06 76 ILE A O 1
ATOM 633 N N . SER A 1 77 ? -12.360 -6.082 19.218 1.00 90.12 77 SER A N 1
ATOM 634 C CA . SER A 1 77 ? -11.438 -5.327 18.375 1.00 90.12 77 SER A CA 1
ATOM 635 C C . SER A 1 77 ? -12.129 -4.156 17.677 1.00 90.12 77 SER A C 1
ATOM 637 O O . SER A 1 77 ? -13.344 -4.124 17.454 1.00 90.12 77 SER A O 1
ATOM 639 N N . LYS A 1 78 ? -11.329 -3.180 17.262 1.00 90.06 78 LYS A N 1
ATOM 640 C CA . LYS A 1 78 ? -11.743 -2.013 16.485 1.00 90.06 78 LYS A CA 1
ATOM 641 C C . LYS A 1 78 ? -12.423 -2.398 15.176 1.00 90.06 78 LYS A C 1
ATOM 643 O O . LYS A 1 78 ? -13.373 -1.718 14.783 1.00 90.06 78 LYS A O 1
ATOM 648 N N . THR A 1 79 ? -11.981 -3.474 14.526 1.00 87.44 79 THR A N 1
ATOM 649 C CA . THR A 1 79 ? -12.598 -3.976 13.291 1.00 87.44 79 THR A CA 1
ATOM 650 C C . THR A 1 79 ? -13.947 -4.626 13.565 1.00 87.44 79 THR A C 1
ATOM 652 O O . THR A 1 79 ? -14.932 -4.216 12.956 1.00 87.44 79 THR A O 1
ATOM 655 N N . GLN A 1 80 ? -14.036 -5.535 14.542 1.00 88.25 80 GLN A N 1
ATOM 656 C CA . GLN A 1 80 ? -15.312 -6.151 14.931 1.00 88.25 80 GLN A CA 1
ATOM 657 C C . GLN A 1 80 ? -16.345 -5.092 15.339 1.00 88.25 80 GLN A C 1
ATOM 659 O O . GLN A 1 80 ? -17.499 -5.142 14.915 1.00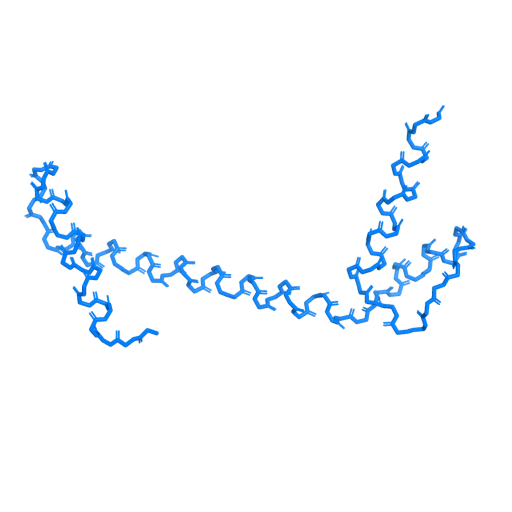 88.25 80 GLN A O 1
ATOM 664 N N . ALA A 1 81 ? -15.930 -4.082 16.110 1.00 91.56 81 ALA A N 1
ATOM 665 C CA . ALA A 1 81 ? -16.813 -2.988 16.490 1.00 91.56 81 ALA A CA 1
ATOM 666 C C . ALA A 1 81 ? -17.279 -2.170 15.270 1.00 91.56 81 ALA A C 1
ATOM 668 O O . ALA A 1 81 ? -18.466 -1.866 15.163 1.00 91.56 81 ALA A O 1
ATOM 669 N N . SER A 1 82 ? -16.385 -1.847 14.326 1.00 90.56 82 SER A N 1
ATOM 670 C CA . SER A 1 82 ? -16.751 -1.159 13.076 1.00 90.56 82 SER A CA 1
ATOM 671 C C . SER A 1 82 ? -17.735 -1.961 12.222 1.00 90.56 82 SER A C 1
ATOM 673 O O . SER A 1 82 ? -18.674 -1.379 11.685 1.00 90.56 82 SER A O 1
ATOM 675 N N . GLU A 1 83 ? -17.565 -3.280 12.118 1.00 90.69 83 GLU A N 1
ATOM 676 C CA . GLU A 1 83 ? -18.469 -4.152 11.358 1.00 90.69 83 GLU A CA 1
ATOM 677 C C . GLU A 1 83 ? -19.879 -4.177 11.950 1.00 90.69 83 GLU A C 1
ATOM 679 O O . GLU A 1 83 ? -20.867 -4.061 11.219 1.00 90.69 83 GLU A O 1
ATOM 684 N N . ILE A 1 84 ? -19.990 -4.281 13.278 1.00 91.50 84 ILE A N 1
ATOM 685 C CA . ILE A 1 84 ? -21.285 -4.231 13.965 1.00 91.50 84 ILE A CA 1
ATOM 686 C C . ILE A 1 84 ? -21.946 -2.868 13.736 1.00 91.50 84 ILE A C 1
ATOM 688 O O . ILE A 1 84 ? -23.125 -2.808 13.384 1.00 91.50 84 ILE A O 1
ATOM 692 N N . ILE A 1 85 ? -21.189 -1.774 13.878 1.00 93.00 85 ILE A N 1
ATOM 693 C CA . ILE A 1 85 ? -21.692 -0.417 13.633 1.00 93.00 85 ILE A CA 1
ATOM 69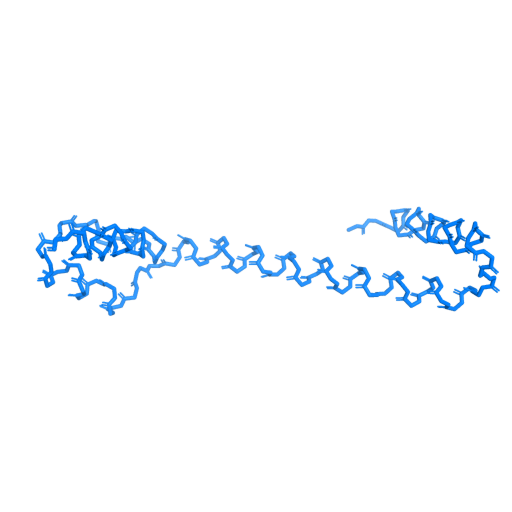4 C C . ILE A 1 85 ? -22.204 -0.282 12.198 1.00 93.00 85 ILE A C 1
ATOM 696 O O . ILE A 1 85 ? -23.326 0.184 12.012 1.00 93.00 85 ILE A O 1
ATOM 700 N N . ALA A 1 86 ? -21.436 -0.739 11.205 1.00 91.06 86 ALA A N 1
ATOM 701 C CA . ALA A 1 86 ? -21.818 -0.678 9.796 1.00 91.06 86 ALA A CA 1
ATOM 702 C C . ALA A 1 86 ? -23.140 -1.416 9.524 1.00 91.06 86 ALA A C 1
ATOM 704 O O . ALA A 1 86 ? -24.026 -0.878 8.853 1.00 91.06 86 ALA A O 1
ATOM 705 N N . ARG A 1 87 ? -23.319 -2.615 10.103 1.00 89.75 87 ARG A N 1
ATOM 706 C CA . ARG A 1 87 ? -24.576 -3.381 10.001 1.00 89.75 87 ARG A CA 1
ATOM 707 C C . ARG A 1 87 ? -25.752 -2.636 10.632 1.00 89.75 87 ARG A C 1
ATOM 709 O O . ARG A 1 87 ? -26.812 -2.550 10.016 1.00 89.75 87 ARG A O 1
ATOM 716 N N . LEU A 1 88 ? -25.570 -2.056 11.821 1.00 89.62 88 LEU A N 1
ATOM 717 C CA . LEU A 1 88 ? -26.615 -1.277 12.498 1.00 89.62 88 LEU A CA 1
ATOM 718 C C . LEU A 1 88 ? -27.009 -0.031 11.699 1.00 89.62 88 LEU A C 1
ATOM 720 O O . LEU A 1 88 ? -28.194 0.296 11.606 1.00 89.62 88 LEU A O 1
ATOM 724 N N . THR A 1 89 ? -26.034 0.675 11.122 1.00 86.81 89 THR A N 1
ATOM 725 C CA . THR A 1 89 ? -26.303 1.865 10.308 1.00 86.81 89 THR A CA 1
ATOM 726 C C . THR A 1 89 ? -27.019 1.507 9.011 1.00 86.81 89 THR A C 1
ATOM 728 O O . THR A 1 89 ? -28.007 2.156 8.686 1.00 86.81 89 THR A O 1
ATOM 731 N N . ALA A 1 90 ? -26.616 0.425 8.335 1.00 84.06 90 ALA A N 1
ATOM 732 C CA . ALA A 1 90 ? -27.272 -0.039 7.112 1.00 84.06 90 ALA A CA 1
ATOM 733 C C . ALA A 1 90 ? -28.736 -0.452 7.351 1.00 84.06 90 ALA A C 1
ATOM 735 O O . ALA A 1 90 ? -29.605 -0.132 6.547 1.00 84.06 90 ALA A O 1
ATOM 736 N N . GLN A 1 91 ? -29.034 -1.096 8.485 1.00 73.06 91 GLN A N 1
ATOM 737 C CA . GLN A 1 91 ? -30.409 -1.454 8.859 1.00 73.06 91 GLN A CA 1
ATOM 738 C C . GLN A 1 91 ? -31.275 -0.243 9.229 1.00 73.06 91 GLN A C 1
ATOM 740 O O . GLN A 1 91 ? -32.489 -0.286 9.056 1.00 73.06 91 GLN A O 1
ATOM 745 N N . THR A 1 92 ? -30.670 0.836 9.738 1.00 65.19 92 THR A N 1
ATOM 746 C CA . THR A 1 92 ? -31.410 2.058 10.100 1.00 65.19 92 THR A CA 1
ATOM 747 C C . THR A 1 92 ? -31.774 2.880 8.856 1.00 65.19 92 THR A C 1
ATOM 749 O O . THR A 1 92 ? -32.786 3.564 8.866 1.00 65.19 92 THR A O 1
ATOM 752 N N . SER A 1 93 ? -30.981 2.797 7.783 1.00 62.00 93 SER A N 1
ATOM 753 C CA . SER A 1 93 ? -31.217 3.518 6.520 1.00 62.00 93 SER A CA 1
ATOM 754 C C . SER A 1 93 ? -32.172 2.812 5.546 1.00 62.00 93 SER A C 1
ATOM 756 O O . SER A 1 93 ? -32.489 3.379 4.507 1.00 62.00 93 SER A O 1
ATOM 758 N N . ALA A 1 94 ? -32.603 1.584 5.851 1.00 57.69 94 ALA A N 1
ATOM 759 C CA . ALA A 1 94 ? -33.515 0.789 5.019 1.00 57.69 94 ALA A CA 1
ATOM 760 C C . ALA A 1 94 ? -34.987 0.831 5.493 1.00 57.69 94 ALA A C 1
ATOM 762 O O . ALA A 1 94 ? -35.811 0.064 4.994 1.00 57.69 94 ALA A O 1
ATOM 763 N N . LYS A 1 95 ? -35.307 1.690 6.467 1.00 46.19 95 LYS A N 1
ATOM 764 C CA . LYS A 1 95 ? -36.663 2.000 6.943 1.00 46.19 95 LYS A CA 1
ATOM 765 C C . LYS A 1 95 ? -36.972 3.463 6.677 1.00 46.19 95 LYS A C 1
ATOM 767 O O . LYS A 1 95 ? -38.158 3.742 6.416 1.00 46.19 95 LYS A O 1
#

Sequence (95 aa):
MRIEEYVAVYRQILETLQRAGIRDPEAARVILQELGKDRRAIEAAEERRLKGTEEPATERQRKFLERRGVVFPRDISKTQASEIIARLTAQTSAK

Foldseek 3Di:
DDPVVLVVQLVVLCVVCVVVVHRDSVVSVVVSVVVVVVVVVVVVVVVVVVVQQQAFADPVLVVVCVVVVHDDDPRHGNVNSVVVVVVVVVVVVVD

Solvent-accessible surface area (backbone atoms only — not comparable to full-atom values): 5406 Å² total; per-residue (Å²): 137,58,74,69,57,55,52,51,53,44,51,52,44,45,54,51,36,48,76,71,72,43,89,52,73,64,60,33,54,50,52,51,50,49,55,54,49,52,52,51,53,50,53,54,48,50,51,50,50,57,50,47,49,66,34,61,42,49,69,70,52,50,53,52,38,51,78,69,70,53,89,73,66,96,76,42,20,34,44,62,47,50,52,53,50,51,54,54,50,55,61,64,74,74,112

Mean predicted aligned error: 9.84 Å

Radius of gyration: 23.25 Å; Cα contacts (8 Å, |Δi|>4): 53; chains: 1; bounding box: 56×18×55 Å